Protein AF-A0A958MX84-F1 (afdb_monomer_lite)

Foldseek 3Di:
DKDFPNHDDPPPPDPDDDDPPDDQVSFGWMKDWDDDPVDIDIDDTDGDDDDPPPPPVDPPPPPDDPPDDDDPDDDDDD

Secondary structure (DSSP, 8-state):
-EEETTEE-TT--SSS-PPSS--GGG-EEEEEEEE-SS-EEEPPPEEE------------------------------

Structure (mmCIF, N/CA/C/O backbone):
data_AF-A0A958MX84-F1
#
_entry.id   AF-A0A958MX84-F1
#
loop_
_atom_site.group_PDB
_atom_site.id
_atom_site.type_symbol
_atom_site.label_atom_id
_atom_site.label_alt_id
_atom_site.label_comp_id
_atom_site.label_asym_id
_atom_site.label_entity_id
_atom_site.label_seq_id
_atom_site.pdbx_PDB_ins_code
_atom_site.Cartn_x
_atom_site.Cartn_y
_atom_site.Cartn_z
_atom_site.occupancy
_atom_site.B_iso_or_equiv
_atom_site.auth_seq_id
_atom_site.auth_comp_id
_atom_site.auth_asym_id
_atom_site.auth_atom_id
_atom_site.pdbx_PDB_model_num
ATOM 1 N N . GLN A 1 1 ? 2.493 4.128 -10.398 1.00 90.12 1 GLN A N 1
ATOM 2 C CA . GLN A 1 1 ? 1.101 4.560 -10.150 1.00 90.12 1 GLN A CA 1
ATOM 3 C C . GLN A 1 1 ? 0.480 3.689 -9.071 1.00 90.12 1 GLN A C 1
ATOM 5 O O . GLN A 1 1 ? 0.483 2.469 -9.214 1.00 90.12 1 GLN A O 1
ATOM 10 N N . TRP A 1 2 ? -0.060 4.292 -8.016 1.00 92.56 2 TRP A N 1
ATOM 11 C CA . TRP A 1 2 ? -0.783 3.581 -6.959 1.00 92.56 2 TRP A CA 1
ATOM 12 C C .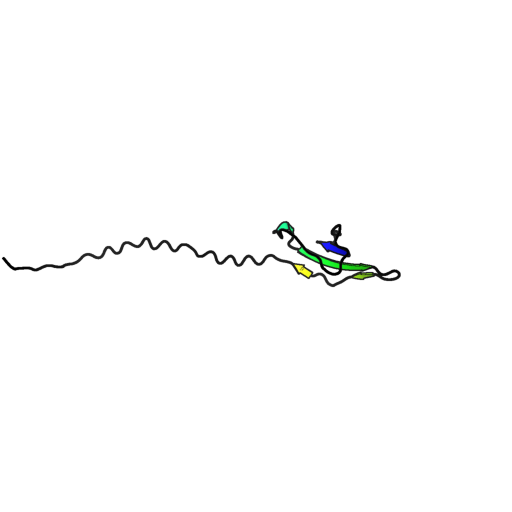 TRP A 1 2 ? -2.283 3.484 -7.238 1.00 92.56 2 TRP A C 1
ATOM 14 O O . TRP A 1 2 ? -2.874 4.378 -7.847 1.00 92.56 2 TRP A O 1
ATOM 24 N N . TYR A 1 3 ? -2.891 2.405 -6.755 1.00 91.25 3 TYR A N 1
ATOM 25 C CA . TYR A 1 3 ? -4.315 2.115 -6.863 1.00 91.25 3 TYR A CA 1
ATOM 26 C C . TYR A 1 3 ? -4.877 1.760 -5.489 1.00 91.25 3 TYR A C 1
ATOM 28 O O . TYR A 1 3 ? -4.258 0.993 -4.754 1.00 91.25 3 TYR A O 1
ATOM 36 N N . PHE A 1 4 ? -6.062 2.280 -5.183 1.00 91.50 4 PHE A N 1
ATOM 37 C CA . PHE A 1 4 ? -6.879 1.932 -4.026 1.00 91.50 4 PHE A CA 1
ATOM 38 C C . PHE A 1 4 ? -8.153 1.249 -4.517 1.00 91.50 4 PHE A C 1
ATOM 40 O O . PHE A 1 4 ? -8.901 1.832 -5.296 1.00 91.50 4 PHE A O 1
ATOM 47 N N . ASN A 1 5 ? -8.398 0.005 -4.107 1.00 90.25 5 ASN A N 1
ATOM 48 C CA . ASN A 1 5 ? -9.564 -0.779 -4.529 1.00 90.25 5 ASN A CA 1
ATOM 49 C C . ASN A 1 5 ? -9.782 -0.769 -6.059 1.00 90.25 5 ASN A C 1
ATOM 51 O O . ASN A 1 5 ? -10.909 -0.658 -6.534 1.00 90.25 5 ASN A O 1
ATOM 55 N N . LYS A 1 6 ? -8.690 -0.901 -6.831 1.00 88.25 6 LYS A N 1
ATOM 56 C CA . LYS A 1 6 ? -8.642 -0.842 -8.312 1.00 88.25 6 LYS A CA 1
ATOM 57 C C . LYS A 1 6 ? -8.844 0.552 -8.930 1.00 88.25 6 LYS A C 1
ATOM 59 O O . LYS A 1 6 ? -8.797 0.673 -10.151 1.00 88.25 6 LYS A O 1
ATOM 64 N N . ILE A 1 7 ? -9.003 1.601 -8.127 1.00 90.75 7 ILE A N 1
ATOM 65 C CA . ILE A 1 7 ? -9.130 2.991 -8.583 1.00 90.75 7 ILE A CA 1
ATOM 66 C C . ILE A 1 7 ? -7.760 3.679 -8.483 1.00 90.75 7 ILE A C 1
ATOM 68 O O . ILE A 1 7 ? -7.128 3.600 -7.428 1.00 90.75 7 ILE A O 1
ATOM 72 N N . PRO A 1 8 ? -7.262 4.340 -9.545 1.00 90.94 8 PRO A N 1
ATOM 73 C CA . PRO A 1 8 ? -5.981 5.038 -9.492 1.00 90.94 8 PRO A CA 1
ATOM 74 C C . PRO A 1 8 ? -6.039 6.222 -8.519 1.00 90.94 8 PRO A C 1
ATOM 76 O O . PRO A 1 8 ? -6.973 7.020 -8.544 1.00 90.94 8 PRO A O 1
ATOM 79 N N . ILE A 1 9 ? -5.014 6.352 -7.678 1.00 90.00 9 ILE A N 1
ATOM 80 C CA . ILE A 1 9 ? -4.858 7.485 -6.761 1.00 90.00 9 ILE A CA 1
ATOM 81 C C . ILE A 1 9 ? -4.141 8.612 -7.511 1.00 90.00 9 ILE A C 1
ATOM 83 O O . ILE A 1 9 ? -2.978 8.471 -7.896 1.00 90.00 9 ILE A O 1
ATOM 87 N N . GLN A 1 10 ? -4.825 9.731 -7.736 1.00 88.62 10 GLN A N 1
ATOM 88 C CA . GLN A 1 10 ? -4.248 10.867 -8.455 1.00 88.62 10 GLN A CA 1
ATOM 89 C C . GLN A 1 10 ? -3.030 11.433 -7.706 1.00 88.62 10 GLN A C 1
ATOM 91 O O . GLN A 1 10 ? -3.061 11.595 -6.489 1.00 88.62 10 GLN A O 1
ATOM 96 N N . GLY A 1 11 ? -1.945 11.713 -8.434 1.00 85.62 11 GLY A N 1
ATOM 97 C CA . GLY A 1 11 ? -0.699 12.243 -7.865 1.00 85.62 11 GLY A CA 1
ATOM 98 C C . GLY A 1 11 ? 0.209 11.194 -7.210 1.00 85.62 11 GLY A C 1
ATOM 99 O O . GLY A 1 11 ? 1.316 11.519 -6.789 1.00 85.62 11 GLY A O 1
ATOM 100 N N . ALA A 1 12 ? -0.207 9.926 -7.159 1.00 88.25 12 ALA A N 1
ATOM 101 C CA . ALA A 1 12 ? 0.584 8.841 -6.589 1.00 88.25 12 ALA A CA 1
ATOM 102 C C . ALA A 1 12 ? 1.406 8.095 -7.656 1.00 88.25 12 ALA A C 1
ATOM 104 O O . ALA A 1 12 ? 1.169 6.922 -7.969 1.00 88.25 12 ALA A O 1
ATOM 105 N N . GLU A 1 13 ? 2.391 8.784 -8.225 1.00 87.75 13 GLU A N 1
ATOM 106 C CA . GLU A 1 13 ? 3.285 8.235 -9.257 1.00 87.75 13 GLU A CA 1
ATOM 107 C C . GLU A 1 13 ? 4.658 7.823 -8.712 1.00 87.75 13 GLU A C 1
ATOM 109 O O . GLU A 1 13 ? 5.359 7.037 -9.348 1.00 87.75 13 GLU A O 1
ATOM 114 N N . GLY A 1 14 ? 5.007 8.296 -7.514 1.00 85.56 14 GLY A N 1
ATOM 115 C CA . GLY A 1 14 ? 6.272 7.994 -6.854 1.00 85.56 14 GLY A CA 1
ATOM 116 C C . GLY A 1 14 ? 6.376 6.567 -6.292 1.00 85.56 14 GLY A C 1
ATOM 117 O O . GLY A 1 14 ? 5.374 5.851 -6.171 1.00 85.56 14 GLY A O 1
ATOM 118 N N . PRO A 1 15 ? 7.596 6.159 -5.893 1.00 85.44 15 PRO A N 1
ATOM 119 C CA . PRO A 1 15 ? 7.846 4.855 -5.274 1.00 85.44 15 PRO A CA 1
ATOM 120 C C . PRO A 1 15 ? 7.193 4.718 -3.891 1.00 85.44 15 PRO A C 1
ATOM 122 O O . PRO A 1 15 ? 6.903 3.606 -3.461 1.00 85.44 15 PRO A O 1
ATOM 125 N N . THR A 1 16 ? 6.916 5.840 -3.221 1.00 86.44 16 THR A N 1
ATOM 126 C CA . THR A 1 16 ? 6.301 5.895 -1.890 1.00 86.44 16 THR A CA 1
ATOM 127 C C . THR A 1 16 ? 4.945 6.591 -1.971 1.00 86.44 16 THR A C 1
ATOM 129 O O . THR A 1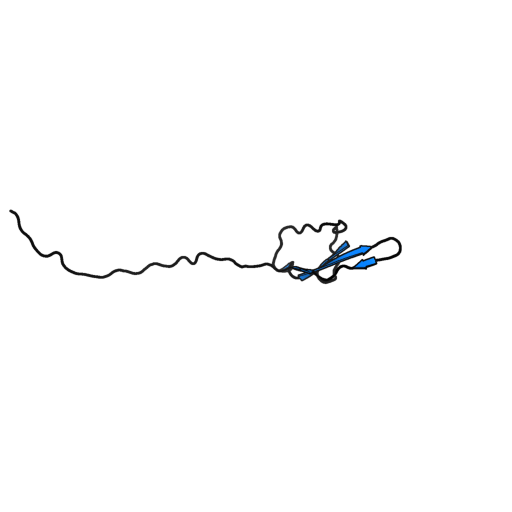 16 ? 4.843 7.681 -2.533 1.00 86.44 16 THR A O 1
ATOM 132 N N . LEU A 1 17 ? 3.911 5.976 -1.392 1.00 87.12 17 LEU A N 1
ATOM 133 C CA . LEU A 1 17 ? 2.583 6.570 -1.224 1.00 87.12 17 LEU A CA 1
ATOM 134 C C . LEU A 1 17 ? 2.435 7.105 0.204 1.00 87.12 17 LEU A C 1
ATOM 136 O O . LEU A 1 17 ? 2.406 6.327 1.155 1.00 87.12 17 LEU A O 1
ATOM 140 N N . THR A 1 18 ? 2.288 8.421 0.343 1.00 87.31 18 THR A N 1
ATOM 141 C CA . THR A 1 18 ? 1.985 9.067 1.628 1.00 87.31 18 THR A CA 1
ATOM 142 C C . THR A 1 18 ? 0.493 9.373 1.701 1.00 87.31 18 THR A C 1
ATOM 144 O O . THR A 1 18 ? -0.024 10.143 0.894 1.00 87.31 18 THR A O 1
ATOM 147 N N . LEU A 1 19 ? -0.206 8.775 2.667 1.00 84.69 19 LEU A N 1
ATOM 148 C CA . LEU A 1 19 ? -1.626 9.022 2.928 1.00 84.69 19 LEU A CA 1
ATOM 149 C C . LEU A 1 19 ? -1.762 9.935 4.151 1.00 84.69 19 LEU A C 1
ATOM 151 O O . LEU A 1 19 ? -1.390 9.550 5.258 1.00 84.69 19 LEU A O 1
ATOM 155 N N . PHE A 1 20 ? -2.302 11.140 3.962 1.00 84.31 20 PHE A N 1
ATOM 156 C CA . PHE A 1 20 ? -2.622 12.047 5.067 1.00 84.31 20 PHE A CA 1
ATOM 157 C C . PHE A 1 20 ? -4.019 11.749 5.616 1.00 84.31 20 PHE A C 1
ATOM 159 O O . PHE A 1 20 ? -4.929 11.450 4.847 1.00 84.31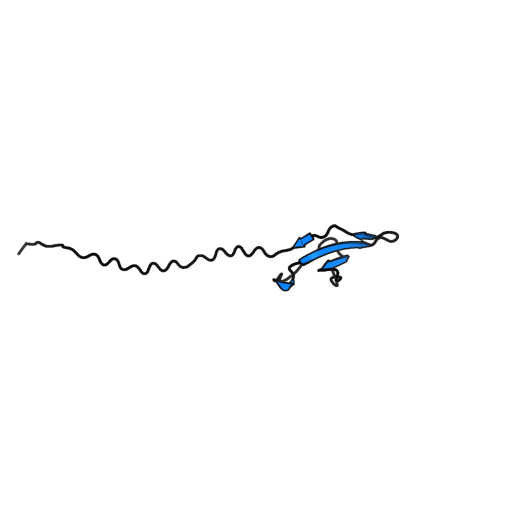 20 PHE A O 1
ATOM 166 N N . ASN A 1 21 ? -4.190 11.872 6.938 1.00 81.94 21 ASN A N 1
ATOM 167 C CA . ASN A 1 21 ? -5.472 11.681 7.626 1.00 81.94 21 ASN A CA 1
ATOM 168 C C . ASN A 1 21 ? -6.138 10.324 7.301 1.00 81.94 21 ASN A C 1
ATOM 170 O O . ASN A 1 21 ? -7.250 10.274 6.781 1.00 81.94 21 ASN A O 1
ATOM 174 N N . PHE A 1 22 ? -5.439 9.216 7.576 1.00 83.25 22 PHE A N 1
ATOM 175 C CA . PHE A 1 22 ? -5.932 7.864 7.294 1.00 83.25 22 PHE A CA 1
ATOM 176 C C . PHE A 1 22 ? -7.162 7.524 8.156 1.00 83.25 22 PHE A C 1
ATOM 178 O O . PHE A 1 22 ? -7.070 7.420 9.379 1.00 83.25 22 PHE A O 1
ATOM 185 N N . GLN A 1 23 ? -8.322 7.356 7.517 1.00 84.62 23 GLN A N 1
ATOM 186 C CA . GLN A 1 23 ? -9.610 7.077 8.159 1.00 84.62 23 GLN A CA 1
ATOM 187 C C . GLN A 1 23 ? -10.169 5.717 7.731 1.00 84.62 23 GLN A C 1
ATOM 189 O O . GLN A 1 23 ? -9.664 5.068 6.819 1.00 84.62 23 GLN A O 1
ATOM 194 N N . LYS A 1 24 ? -11.261 5.275 8.370 1.00 81.06 24 LYS A N 1
ATOM 195 C CA . LYS A 1 24 ? -11.908 3.983 8.073 1.00 81.06 24 LYS A CA 1
ATOM 196 C C . LYS A 1 24 ? -12.267 3.819 6.587 1.00 81.06 24 LYS A C 1
ATOM 198 O O . LYS A 1 24 ? -12.232 2.705 6.083 1.00 81.06 24 LYS A O 1
ATOM 203 N N . GLY A 1 25 ? -12.560 4.913 5.879 1.00 82.62 25 GLY A N 1
ATOM 204 C CA . GLY A 1 25 ? -12.821 4.901 4.434 1.00 82.62 25 GLY A CA 1
ATOM 205 C C . GLY A 1 25 ? -11.592 4.634 3.555 1.00 82.62 25 GLY A C 1
ATOM 206 O O . GLY A 1 25 ? -11.749 4.313 2.383 1.00 82.62 25 GLY A O 1
ATOM 207 N N . ASN A 1 26 ? -10.381 4.738 4.106 1.00 85.25 26 ASN A N 1
ATOM 208 C CA . ASN A 1 26 ? -9.123 4.431 3.423 1.00 85.25 26 ASN A CA 1
ATOM 209 C C . ASN A 1 26 ? -8.648 2.990 3.686 1.00 85.25 26 ASN A C 1
ATOM 211 O O . ASN A 1 26 ? -7.639 2.561 3.141 1.00 85.25 26 ASN A O 1
ATOM 215 N N . VAL A 1 27 ? -9.364 2.220 4.507 1.00 88.06 27 VAL A N 1
ATOM 216 C CA . VAL A 1 27 ? -9.096 0.789 4.689 1.00 88.06 27 VAL A CA 1
ATOM 217 C C . VAL A 1 27 ? -9.461 0.046 3.407 1.00 88.06 27 VAL A C 1
ATOM 219 O O . VAL A 1 27 ? -10.559 0.210 2.874 1.00 88.06 27 VAL A O 1
ATOM 222 N N . GLY A 1 28 ? -8.544 -0.775 2.899 1.00 89.75 28 GLY A N 1
ATOM 223 C CA . GLY A 1 28 ?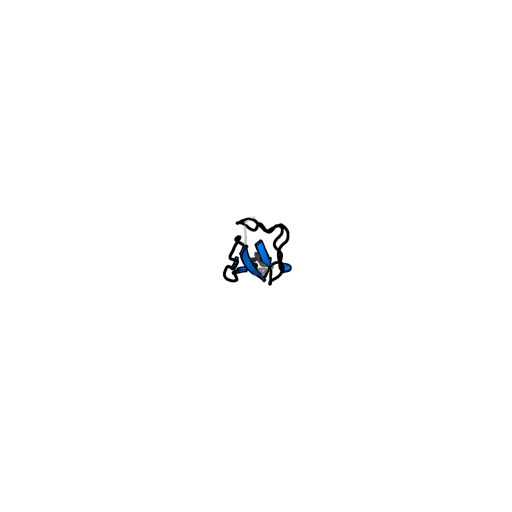 -8.772 -1.510 1.659 1.00 89.75 28 GLY A CA 1
ATOM 224 C C . GLY A 1 28 ? -7.507 -2.052 1.014 1.00 89.75 28 GLY A C 1
ATOM 225 O O . GLY A 1 28 ? -6.447 -2.134 1.637 1.00 89.75 28 GLY A O 1
ATOM 226 N N . TYR A 1 29 ? -7.643 -2.449 -0.250 1.00 92.75 29 TYR A N 1
ATOM 227 C CA . TYR A 1 29 ? -6.555 -3.029 -1.025 1.00 92.75 29 TYR A CA 1
ATOM 228 C C . TYR A 1 29 ? -5.786 -1.954 -1.775 1.00 92.75 29 TYR A C 1
ATOM 230 O O . TYR A 1 29 ? -6.356 -1.196 -2.563 1.00 92.75 29 TYR A O 1
ATOM 238 N N . TYR A 1 30 ? -4.477 -1.955 -1.582 1.00 93.06 30 TYR A N 1
ATOM 239 C CA . TYR A 1 30 ? -3.542 -1.109 -2.293 1.00 93.06 30 TYR A CA 1
ATOM 240 C C . TYR A 1 30 ? -2.689 -1.954 -3.234 1.00 93.06 30 TYR A C 1
ATOM 242 O O . TYR A 1 30 ? -2.224 -3.036 -2.878 1.00 93.06 30 TYR A O 1
ATOM 250 N N . SER A 1 31 ? -2.473 -1.455 -4.444 1.00 92.38 31 SER A N 1
ATOM 251 C CA . SER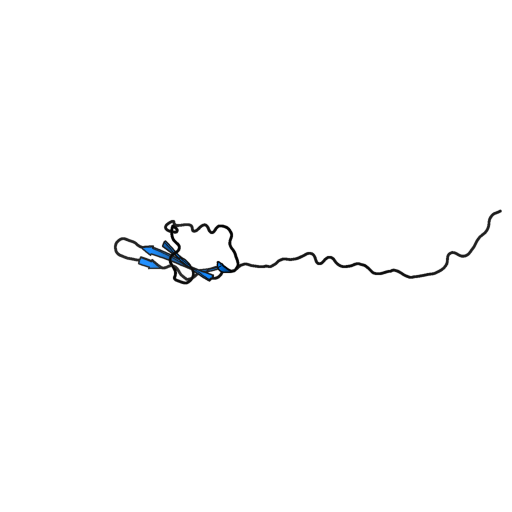 A 1 31 ? -1.533 -2.044 -5.400 1.00 92.38 31 SER A CA 1
ATOM 252 C C . SER A 1 31 ? -0.771 -0.952 -6.123 1.00 92.38 31 SER A C 1
ATOM 254 O O . SER A 1 31 ? -1.330 0.106 -6.419 1.00 92.38 31 SER A O 1
ATOM 256 N N . VAL A 1 32 ? 0.482 -1.223 -6.464 1.00 91.19 32 VAL A N 1
ATOM 257 C CA . VAL A 1 32 ? 1.276 -0.354 -7.325 1.00 91.19 32 VAL A CA 1
ATOM 258 C C . VAL A 1 32 ? 1.446 -1.014 -8.686 1.00 91.19 32 VAL A C 1
ATOM 260 O O . VAL A 1 32 ? 1.771 -2.194 -8.791 1.00 91.19 32 VAL A O 1
ATOM 263 N N . VAL A 1 33 ? 1.210 -0.243 -9.742 1.00 90.44 33 VAL A N 1
ATOM 264 C CA . VAL A 1 33 ? 1.567 -0.624 -11.106 1.00 90.44 33 VAL A CA 1
ATOM 265 C C . VAL A 1 33 ? 2.732 0.250 -11.534 1.00 90.44 33 VAL A C 1
ATOM 267 O O . VAL A 1 33 ? 2.640 1.485 -11.560 1.00 90.44 33 VAL A O 1
ATOM 270 N N . ILE A 1 34 ? 3.836 -0.407 -11.859 1.00 87.56 34 ILE A N 1
ATOM 271 C CA . ILE A 1 34 ? 5.005 0.203 -12.476 1.00 87.56 34 ILE A CA 1
ATOM 272 C C . ILE A 1 34 ? 4.819 0.051 -13.980 1.00 87.56 34 ILE A C 1
ATOM 274 O O . ILE A 1 34 ? 4.794 -1.066 -14.493 1.00 87.56 34 ILE A O 1
ATOM 278 N N . ARG A 1 35 ? 4.651 1.169 -14.689 1.00 85.50 35 ARG A N 1
ATOM 279 C CA . ARG A 1 35 ? 4.511 1.185 -16.147 1.00 85.50 35 ARG A CA 1
ATOM 280 C C . ARG A 1 35 ? 5.847 1.590 -16.761 1.00 85.50 35 ARG A C 1
ATOM 282 O O . ARG A 1 35 ? 6.261 2.736 -16.629 1.00 85.50 35 ARG A O 1
ATOM 289 N N . GLY A 1 36 ? 6.524 0.639 -17.390 1.00 80.31 36 GLY A N 1
ATOM 290 C CA . GLY A 1 36 ? 7.665 0.888 -18.263 1.00 80.31 36 GLY A CA 1
ATOM 291 C C . GLY A 1 36 ? 7.219 1.172 -19.700 1.00 80.31 36 GLY A C 1
ATOM 292 O O . GLY A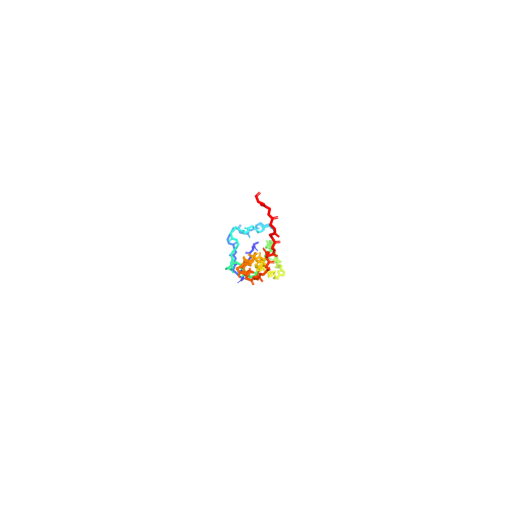 1 36 ? 6.039 1.090 -20.037 1.00 80.31 36 GLY A O 1
ATOM 293 N N . ALA A 1 37 ? 8.179 1.484 -20.574 1.00 77.69 37 ALA A N 1
ATOM 294 C CA . ALA A 1 37 ? 7.910 1.808 -21.980 1.00 77.69 37 ALA A CA 1
ATOM 295 C C . ALA A 1 37 ? 7.357 0.624 -22.801 1.00 77.69 37 ALA A C 1
ATOM 297 O O . ALA A 1 37 ? 6.712 0.836 -23.823 1.00 77.69 37 ALA A O 1
ATOM 298 N N . LYS A 1 38 ? 7.628 -0.615 -22.370 1.00 82.38 38 LYS A N 1
ATOM 299 C CA . LYS A 1 38 ? 7.228 -1.848 -23.072 1.00 82.38 38 LYS A CA 1
ATOM 300 C C . LYS A 1 38 ? 6.387 -2.792 -22.219 1.00 82.38 38 LYS A C 1
ATOM 302 O O . LYS A 1 38 ? 5.615 -3.565 -22.770 1.00 82.38 38 LYS A O 1
ATOM 307 N N . GLU A 1 39 ? 6.513 -2.712 -20.897 1.00 83.38 39 GLU A N 1
ATOM 308 C CA . GLU A 1 39 ? 5.865 -3.635 -19.968 1.00 83.38 39 GLU A CA 1
ATOM 309 C C . GLU A 1 39 ? 5.314 -2.900 -18.753 1.00 83.38 39 GLU A C 1
ATOM 311 O O . GLU A 1 39 ? 5.817 -1.847 -18.357 1.00 83.38 39 GLU A O 1
ATOM 316 N N . SER A 1 40 ? 4.284 -3.477 -18.143 1.00 86.06 40 SER A N 1
ATOM 317 C CA . SER A 1 40 ? 3.754 -3.033 -16.861 1.00 86.06 40 SER A CA 1
ATOM 318 C C . SER A 1 40 ? 3.812 -4.172 -15.859 1.00 86.06 40 SER A C 1
ATOM 320 O O . SER A 1 40 ? 3.276 -5.247 -16.122 1.00 86.06 40 SER A O 1
ATOM 322 N N . VAL A 1 41 ? 4.413 -3.918 -14.702 1.00 87.25 41 VAL A N 1
ATOM 323 C CA . VAL A 1 41 ? 4.477 -4.873 -13.595 1.00 87.25 41 VAL A CA 1
ATOM 324 C C . VAL A 1 41 ? 3.554 -4.382 -12.489 1.00 87.25 41 VAL A C 1
ATOM 326 O O . VAL A 1 41 ? 3.686 -3.252 -12.017 1.00 87.25 41 VAL A O 1
ATOM 329 N N . GLN A 1 42 ? 2.606 -5.226 -12.089 1.00 88.50 42 GLN A N 1
ATOM 330 C CA . GLN A 1 42 ? 1.701 -4.957 -10.975 1.00 88.50 42 GLN A CA 1
ATOM 331 C C . GLN A 1 42 ? 2.183 -5.697 -9.724 1.00 88.50 42 GLN A C 1
ATOM 333 O O . GLN A 1 42 ? 2.494 -6.885 -9.778 1.00 88.50 42 GLN A O 1
ATOM 338 N N . SER A 1 43 ? 2.226 -4.999 -8.590 1.00 87.50 43 SER A N 1
ATOM 339 C CA . SER A 1 43 ? 2.522 -5.610 -7.296 1.00 87.50 43 SER A CA 1
ATOM 340 C C . SER A 1 43 ? 1.368 -6.493 -6.803 1.00 87.50 43 SER A C 1
ATOM 342 O O . SER A 1 43 ? 0.210 -6.273 -7.180 1.00 87.50 43 SER A O 1
ATOM 344 N N . PRO A 1 44 ? 1.632 -7.424 -5.870 1.00 89.38 44 PRO A N 1
ATOM 345 C CA . PRO A 1 44 ? 0.577 -8.067 -5.094 1.00 89.38 44 PRO A CA 1
ATOM 346 C C . PRO A 1 44 ? -0.334 -7.044 -4.396 1.00 89.38 44 PRO A C 1
ATOM 348 O O . PRO A 1 44 ? 0.075 -5.909 -4.127 1.00 89.38 44 PRO A O 1
ATOM 351 N N . LEU A 1 45 ? -1.567 -7.461 -4.099 1.00 89.56 45 LEU A N 1
ATOM 352 C CA . LEU A 1 45 ? -2.529 -6.659 -3.342 1.00 89.56 45 LEU A CA 1
ATOM 353 C C . LEU A 1 45 ? -2.116 -6.616 -1.865 1.00 89.56 45 LEU A C 1
ATOM 355 O O . LEU A 1 45 ? -2.035 -7.657 -1.216 1.00 89.56 45 LEU A O 1
ATOM 359 N N . ALA A 1 46 ? -1.900 -5.417 -1.332 1.00 88.12 46 ALA A N 1
ATOM 360 C CA . ALA A 1 46 ? -1.643 -5.184 0.083 1.00 88.12 46 ALA A CA 1
ATOM 361 C C . ALA A 1 46 ? -2.934 -4.723 0.775 1.00 88.12 46 ALA A C 1
ATOM 363 O O . ALA A 1 46 ? -3.504 -3.699 0.402 1.00 88.12 46 ALA A O 1
ATOM 364 N N . LEU A 1 47 ? -3.408 -5.472 1.772 1.00 87.81 47 LEU A N 1
ATOM 365 C CA . LEU A 1 47 ? -4.547 -5.064 2.597 1.00 87.81 47 LEU A CA 1
ATOM 366 C C . LEU A 1 47 ? -4.057 -4.136 3.713 1.00 87.81 47 LEU A C 1
ATOM 368 O O . LEU A 1 47 ? -3.269 -4.551 4.558 1.00 87.81 47 LEU A O 1
ATOM 372 N N . VAL A 1 48 ? -4.554 -2.901 3.739 1.00 86.31 48 VAL A N 1
ATOM 373 C CA . VAL A 1 48 ? -4.264 -1.935 4.806 1.00 86.31 48 VAL A CA 1
ATOM 374 C C . VAL A 1 48 ? -5.503 -1.789 5.676 1.00 86.31 48 VAL A C 1
ATOM 376 O O . VAL A 1 48 ? -6.576 -1.473 5.167 1.00 86.31 48 VAL A O 1
ATOM 379 N N . SER A 1 49 ? -5.356 -2.020 6.981 1.00 85.94 49 SER A N 1
ATOM 380 C CA . SER A 1 49 ? -6.425 -1.907 7.979 1.00 85.94 49 SER A CA 1
ATOM 381 C C . SER A 1 49 ? -6.016 -0.985 9.121 1.00 85.94 49 SER A C 1
ATOM 383 O O . SER A 1 49 ? -4.831 -0.834 9.407 1.00 85.94 49 SER A O 1
ATOM 385 N N . ILE A 1 50 ? -7.002 -0.362 9.769 1.00 81.12 50 ILE A N 1
ATOM 386 C CA . ILE A 1 50 ? -6.777 0.386 11.008 1.00 81.12 50 ILE A CA 1
ATOM 387 C C . ILE A 1 50 ? -6.860 -0.606 12.158 1.00 81.12 50 ILE A C 1
ATOM 389 O O . ILE A 1 50 ? -7.928 -1.166 12.408 1.00 81.12 50 ILE A O 1
ATOM 393 N N . ASP A 1 51 ? -5.754 -0.784 12.870 1.00 77.44 51 ASP A N 1
ATOM 394 C CA . ASP A 1 51 ? -5.776 -1.460 14.157 1.00 77.44 51 ASP A CA 1
ATOM 395 C C . ASP A 1 51 ? -6.349 -0.496 15.204 1.00 77.44 51 ASP A C 1
ATOM 397 O O . ASP A 1 51 ? -5.743 0.519 15.546 1.00 77.44 51 ASP A O 1
ATOM 401 N N . GLN A 1 52 ? -7.583 -0.756 15.636 1.00 62.28 52 GLN A N 1
ATOM 402 C CA . GLN A 1 52 ? -8.251 0.025 16.676 1.00 62.28 52 GLN A CA 1
ATOM 403 C C . GLN A 1 52 ? -8.092 -0.631 18.040 1.00 62.28 52 GLN A C 1
ATOM 405 O O . GLN A 1 52 ? -9.060 -0.702 18.796 1.00 62.28 52 GLN A O 1
ATOM 410 N N . ASN A 1 53 ? -6.885 -1.072 18.401 1.00 60.41 53 ASN A N 1
ATOM 411 C CA . ASN A 1 53 ? -6.593 -1.381 19.792 1.00 60.41 53 ASN A CA 1
ATOM 412 C C . ASN A 1 53 ? -6.531 -0.076 20.621 1.00 60.41 53 ASN A C 1
ATOM 414 O O . ASN A 1 53 ? -5.499 0.311 21.169 1.00 60.41 53 ASN A O 1
ATOM 418 N N . VAL A 1 54 ? -7.665 0.629 20.707 1.00 54.34 54 VAL A N 1
ATOM 419 C CA . VAL A 1 54 ? -7.951 1.616 21.741 1.00 54.34 54 VAL A CA 1
ATOM 420 C C . VAL A 1 54 ? -8.080 0.829 23.034 1.00 54.34 54 VAL A C 1
ATOM 422 O O . VAL A 1 54 ? -9.160 0.391 23.423 1.00 54.34 54 VAL A O 1
ATOM 425 N N . THR A 1 55 ? -6.960 0.647 23.726 1.00 47.97 55 THR A N 1
ATOM 426 C CA . THR A 1 55 ? -7.009 0.393 25.161 1.00 47.97 55 THR A CA 1
ATOM 427 C C . THR A 1 55 ? -7.492 1.690 25.803 1.00 47.97 55 THR A C 1
ATOM 429 O O . THR A 1 55 ? -6.700 2.507 26.264 1.00 47.97 55 THR A O 1
ATOM 432 N N . SER A 1 56 ? -8.798 1.947 25.769 1.00 44.09 56 SER A N 1
ATOM 433 C CA . SER A 1 56 ? -9.385 2.959 26.637 1.00 44.09 56 SER A CA 1
ATOM 434 C C . SER A 1 56 ? -9.103 2.515 28.074 1.00 44.09 56 SER A C 1
ATOM 436 O O . SER A 1 56 ? -9.499 1.402 28.428 1.00 44.09 56 SER A O 1
ATOM 438 N N . PRO A 1 57 ? -8.432 3.313 28.925 1.00 52.88 57 PRO A N 1
ATOM 439 C CA . PRO A 1 57 ? -8.474 3.039 30.348 1.00 52.88 57 PRO A CA 1
ATOM 440 C C . PRO A 1 57 ? -9.930 3.233 30.765 1.00 52.88 57 PRO A C 1
ATOM 442 O O . PRO A 1 57 ? -10.410 4.360 30.860 1.00 52.88 57 PRO A O 1
ATOM 445 N N . SER A 1 58 ? -10.668 2.138 30.940 1.00 55.72 58 SER A N 1
ATOM 446 C CA . SER A 1 58 ? -11.990 2.182 31.554 1.00 55.72 58 SER A CA 1
ATOM 447 C C . SER A 1 58 ? -11.840 2.945 32.873 1.00 55.72 58 SER A C 1
ATOM 449 O O . SER A 1 58 ? -11.041 2.508 33.709 1.00 55.72 58 SER A O 1
ATOM 451 N N . PRO A 1 59 ? -12.544 4.067 33.111 1.00 56.81 59 PRO A N 1
ATOM 452 C CA . PRO A 1 59 ? -12.568 4.646 34.441 1.00 56.81 59 PRO A CA 1
ATOM 453 C C . PRO A 1 59 ? -13.307 3.640 35.321 1.00 56.81 59 PRO A C 1
ATOM 455 O O . PRO A 1 59 ? -14.530 3.526 35.271 1.00 56.81 59 PRO A O 1
ATOM 458 N N . ARG A 1 60 ? -12.564 2.823 36.075 1.00 50.47 60 ARG A N 1
ATOM 459 C CA . ARG A 1 60 ? -13.159 1.936 37.069 1.00 50.47 60 ARG A CA 1
ATOM 460 C C . ARG A 1 60 ? -13.789 2.843 38.114 1.00 50.47 60 ARG A C 1
ATOM 462 O O . ARG A 1 60 ? -13.085 3.407 38.945 1.00 50.47 60 ARG A O 1
ATOM 469 N N . SER A 1 61 ? -15.106 2.991 38.050 1.00 54.62 61 SER A N 1
ATOM 470 C CA . SER A 1 61 ? -15.921 3.543 39.122 1.00 54.62 61 SER A CA 1
ATOM 471 C C . SER A 1 61 ? -15.639 2.741 40.393 1.00 54.62 61 SER A C 1
ATOM 473 O O . SER A 1 61 ? -16.271 1.721 40.644 1.00 54.62 61 SER A O 1
ATOM 475 N N . ALA A 1 62 ? -14.678 3.172 41.205 1.00 55.91 62 ALA A N 1
ATOM 476 C CA . ALA A 1 62 ? -14.537 2.709 42.578 1.00 55.91 62 ALA A CA 1
ATOM 477 C C . ALA A 1 62 ? -15.466 3.546 43.470 1.00 55.91 62 ALA A C 1
ATOM 479 O O . ALA A 1 62 ? -15.044 4.151 44.447 1.00 55.91 62 ALA A O 1
ATOM 480 N N . ALA A 1 63 ? -16.751 3.606 43.111 1.00 54.84 63 ALA A N 1
ATOM 481 C CA . ALA A 1 63 ? -17.793 3.936 44.067 1.00 54.84 63 ALA A CA 1
ATOM 482 C C . ALA A 1 63 ? -18.147 2.624 44.772 1.00 54.84 63 ALA A C 1
ATOM 484 O O . ALA A 1 63 ? -19.002 1.858 44.336 1.00 54.84 63 ALA A O 1
ATOM 485 N N . SER A 1 64 ? -17.400 2.305 45.823 1.00 46.88 64 SER A N 1
ATOM 486 C CA . SER A 1 64 ? -17.743 1.228 46.747 1.00 46.88 64 SER A CA 1
ATOM 487 C C . SER A 1 64 ? -17.465 1.725 48.153 1.00 46.88 64 SER A C 1
ATOM 489 O O . SER A 1 64 ? -16.373 1.593 48.694 1.00 46.88 64 SER A O 1
ATOM 491 N N . THR A 1 65 ? -18.489 2.387 48.682 1.00 50.00 65 THR A N 1
ATOM 492 C CA . THR A 1 65 ? -18.812 2.533 50.095 1.00 50.00 65 THR A CA 1
ATOM 493 C C . THR A 1 65 ? -18.311 1.338 50.908 1.00 50.00 65 THR A C 1
ATOM 495 O O . THR A 1 65 ? -18.949 0.289 50.923 1.00 50.00 65 THR A O 1
ATOM 498 N N . TRP A 1 66 ? -17.210 1.506 51.643 1.00 47.34 66 TRP A N 1
ATOM 499 C CA . TRP A 1 66 ? -16.981 0.704 52.841 1.00 47.34 66 TRP A CA 1
ATOM 500 C C . TRP A 1 66 ? -17.829 1.299 53.963 1.00 47.34 66 TRP A C 1
ATOM 502 O O . TRP A 1 66 ? -17.359 2.042 54.818 1.00 47.34 66 TRP A O 1
ATOM 512 N N . GLN A 1 67 ? -19.120 0.975 53.936 1.00 49.84 67 GLN A N 1
ATOM 513 C CA . GLN A 1 67 ? -19.845 0.776 55.179 1.00 49.84 67 GLN A CA 1
ATOM 514 C C . GLN A 1 67 ? -19.245 -0.473 55.827 1.00 49.84 67 GLN A C 1
ATOM 516 O O . GLN A 1 67 ? -19.548 -1.593 55.424 1.00 49.84 67 GLN A O 1
ATOM 521 N N . GLN A 1 68 ? -18.402 -0.283 56.835 1.00 44.47 68 GLN A N 1
ATOM 522 C CA . GLN A 1 68 ? -18.283 -1.261 57.906 1.00 44.47 68 GLN A CA 1
ATOM 523 C C . GLN A 1 68 ? -18.088 -0.528 59.228 1.00 44.47 68 GLN A C 1
ATOM 525 O O . GLN A 1 68 ? -17.089 0.141 59.470 1.00 44.47 68 GLN A O 1
ATOM 530 N N . ALA A 1 69 ? -19.145 -0.601 60.027 1.00 48.59 69 ALA A N 1
ATOM 531 C CA . ALA A 1 69 ? -19.238 -0.081 61.371 1.00 48.59 69 ALA A CA 1
ATOM 532 C C . ALA A 1 69 ? -18.530 -1.008 62.372 1.00 48.59 69 ALA A C 1
ATOM 534 O O . ALA A 1 69 ? -18.565 -2.229 62.211 1.00 48.59 69 ALA A O 1
ATOM 535 N N . GLY A 1 70 ? -18.012 -0.409 63.449 1.00 42.00 70 GLY A N 1
ATOM 536 C CA . GLY A 1 70 ? -17.777 -1.046 64.752 1.00 42.00 70 GLY A CA 1
ATOM 537 C C . GLY A 1 70 ? -16.356 -0.871 65.309 1.00 42.00 70 GLY A C 1
ATOM 538 O O . GLY A 1 70 ? -15.412 -0.709 64.544 1.00 42.00 70 GLY A O 1
ATOM 539 N N . PRO A 1 71 ? -16.172 -0.976 66.636 1.00 49.19 71 PRO A N 1
ATOM 540 C CA . PRO A 1 71 ? -16.568 0.016 67.636 1.00 49.19 71 PRO A CA 1
ATOM 541 C C . PRO A 1 71 ? -15.331 0.470 68.436 1.00 49.19 71 PRO A C 1
ATOM 543 O O . PRO A 1 71 ? -14.587 -0.364 68.943 1.00 49.19 71 PRO A O 1
ATOM 546 N N . PHE A 1 72 ? -15.108 1.775 68.597 1.00 55.66 72 PHE A N 1
ATOM 547 C CA . PHE A 1 72 ? -14.105 2.273 69.549 1.00 55.66 72 PHE A CA 1
ATOM 548 C C . PHE A 1 72 ? -14.797 2.772 70.829 1.00 55.66 72 PHE A C 1
ATOM 550 O O . PHE A 1 72 ? -14.733 3.952 71.157 1.00 55.66 72 PHE A O 1
ATOM 557 N N . ASP A 1 73 ? -15.492 1.876 71.530 1.00 55.34 73 ASP A N 1
ATOM 558 C CA . ASP A 1 73 ? -15.685 1.979 72.988 1.00 55.34 73 ASP A CA 1
ATOM 559 C C . ASP A 1 73 ? -14.403 1.384 73.626 1.00 55.34 73 ASP A C 1
ATOM 561 O O . ASP A 1 73 ? -13.911 0.373 73.126 1.00 55.34 73 ASP A O 1
ATOM 565 N N . THR A 1 74 ? -13.715 1.925 74.644 1.00 52.47 74 THR A N 1
ATOM 566 C CA . THR A 1 74 ? -14.091 2.705 75.852 1.00 52.47 74 THR A CA 1
ATOM 567 C C . THR A 1 74 ? -12.760 3.318 76.410 1.00 52.47 74 THR A C 1
ATOM 569 O O . THR A 1 74 ? -11.760 2.606 76.397 1.00 52.47 74 THR A O 1
ATOM 572 N N . VAL A 1 75 ? -12.566 4.636 76.670 1.00 50.81 75 VAL A N 1
ATOM 573 C CA . VAL A 1 75 ? -12.778 5.461 77.919 1.00 50.81 75 VAL A CA 1
ATOM 574 C C . VAL A 1 75 ? -11.942 4.992 79.155 1.00 50.81 75 VAL A C 1
ATOM 576 O O . VAL A 1 75 ? -11.757 3.781 79.230 1.00 50.81 75 VAL A O 1
ATOM 579 N N . PRO A 1 76 ? -11.478 5.798 80.177 1.00 48.97 76 PRO A N 1
ATOM 580 C CA . PRO A 1 76 ? -11.646 7.241 80.531 1.00 48.97 76 PRO A CA 1
ATOM 581 C C . PRO A 1 76 ? -10.364 8.023 80.972 1.00 48.97 76 PRO A C 1
ATOM 583 O O . PRO A 1 76 ? -9.336 7.448 81.317 1.00 48.97 76 PRO A O 1
ATOM 586 N N . GLY A 1 77 ? -10.479 9.349 81.138 1.00 44.47 77 GLY A N 1
ATOM 587 C CA . GLY A 1 77 ? -9.558 10.166 81.950 1.00 44.47 77 GLY A CA 1
ATOM 588 C C . GLY A 1 77 ? -10.093 11.587 82.155 1.00 44.47 77 GLY A C 1
ATOM 589 O O . GLY A 1 77 ? -10.429 12.234 81.174 1.00 44.47 77 GLY A O 1
ATOM 590 N N . ARG A 1 78 ? -10.251 11.989 83.420 1.00 45.47 78 ARG A N 1
ATOM 591 C CA . ARG A 1 78 ? -10.949 13.188 83.926 1.00 45.47 78 ARG A CA 1
ATOM 592 C C . ARG A 1 78 ? -10.355 14.529 83.503 1.00 45.47 78 ARG A C 1
ATOM 594 O O . ARG A 1 78 ? -9.118 14.585 83.341 1.00 45.47 78 ARG A O 1
#

pLDDT: mean 74.57, std 17.54, range [42.0, 93.06]

Radius of gyration: 30.95 Å; chains: 1; bounding box: 28×21×107 Å

Sequence (78 aa):
QWYFNKIPIQGAEGPTLTLFNFQKGNVGYYSVVIRGAKESVQSPLALVSIDQNVTSPSPRSAASTWQQAGPFDTVPGR